Protein AF-A0A3M2W349-F1 (afdb_monomer)

Secondary structure (DSSP, 8-state):
-TT--EEEEEETTEEEEEEEPTT-SS--TTHHHHHHHHT-TT---S----HHHHTTTT-

Radius of gyration: 18.1 Å; Cα contacts (8 Å, |Δi|>4): 52; chains: 1; bounding box: 40×21×44 Å

Organism: Pseudomonas syringae pv. maculicola (NCBI:txid59511)

Mean predicted aligned error: 4.32 Å

Foldseek 3Di:
DVQADFDFDADPNATPFTHHDPPDPDGDPVRGCPSCVVVDPPDDPDDDDDPVCVVVVND

Sequence (59 aa):
MHWGAYRPQVEGGKLTALLPAEWDTHPSPIGDSVAQAITSPTRVMRPAVRRSFLEKNGG

Nearest PDB structures (foldseek):
  1dmr-assembly1_A  TM=9.461E-01  e=6.589E-03  Rhodobacter capsulatus
  1e61-assembly2_C  TM=9.407E-01  e=7.582E-03  Rhodobacter capsulatus
  1eu1-assembly1_A  TM=9.435E-01  e=2.500E-02  Cereibacter sphaeroides
  7l5i-assembly1_A  TM=8.736E-01  e=3.355E-01  Haemophilus influenzae

InterPro domains:
  IPR041460 Molybdopterin oxidoreductase, N-terminal [PF18364] (2-38)

pLDDT: mean 94.02, std 7.94, range [54.5, 97.88]

Solvent-accessible surface area (backbone atoms only — no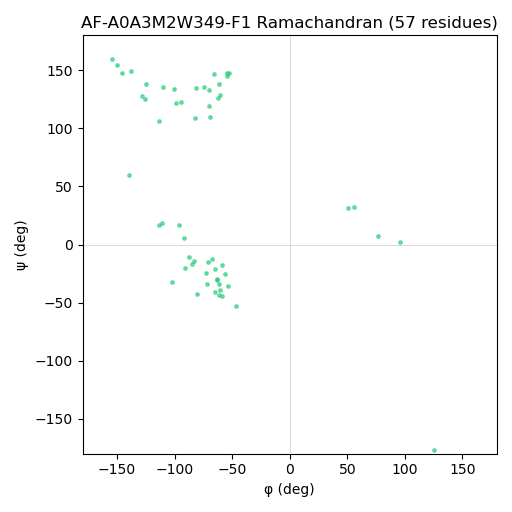t comparable to full-atom values): 3943 Å² total; per-residue (Å²): 112,98,64,58,64,61,46,77,38,70,57,98,91,37,63,71,41,46,42,66,35,93,86,56,89,78,68,48,76,67,45,71,49,50,39,56,55,74,73,32,94,82,52,84,86,67,90,83,75,62,65,77,43,66,76,44,76,73,108

Structure (mmCIF, N/CA/C/O backbone):
data_AF-A0A3M2W349-F1
#
_entry.id   AF-A0A3M2W349-F1
#
loop_
_atom_site.group_PDB
_atom_site.id
_atom_site.type_symbol
_atom_site.label_atom_id
_atom_site.label_alt_id
_atom_site.label_comp_id
_atom_site.label_asym_id
_atom_site.label_entity_id
_atom_site.label_seq_id
_atom_site.pdbx_PDB_ins_code
_atom_site.Cartn_x
_atom_site.Cartn_y
_atom_site.Cartn_z
_atom_site.occupancy
_atom_site.B_iso_or_equiv
_atom_site.auth_seq_id
_atom_site.auth_comp_id
_atom_site.auth_asym_id
_atom_site.auth_atom_id
_atom_site.pdbx_PDB_model_num
ATOM 1 N N . MET A 1 1 ? 0.787 10.342 -5.366 1.00 72.19 1 MET A N 1
ATOM 2 C CA . MET A 1 1 ? 1.182 9.090 -4.683 1.00 72.19 1 MET A CA 1
ATOM 3 C C . MET A 1 1 ? 2.433 9.394 -3.877 1.00 72.19 1 MET A C 1
ATOM 5 O O . MET A 1 1 ? 3.359 9.943 -4.453 1.00 72.19 1 MET A O 1
ATOM 9 N N . HIS A 1 2 ? 2.450 9.116 -2.569 1.00 94.06 2 HIS A N 1
ATOM 10 C CA . HIS A 1 2 ? 3.583 9.477 -1.696 1.00 94.06 2 HIS A CA 1
ATOM 11 C C . HIS A 1 2 ? 4.850 8.639 -1.951 1.00 94.06 2 HIS A C 1
ATOM 13 O O . HIS A 1 2 ? 5.926 9.035 -1.524 1.00 94.06 2 HIS A O 1
ATOM 19 N N . TRP A 1 3 ? 4.730 7.512 -2.660 1.00 95.31 3 TRP A N 1
ATOM 20 C CA . TRP A 1 3 ? 5.812 6.538 -2.862 1.00 95.31 3 TRP A CA 1
ATOM 21 C C . TRP A 1 3 ? 6.296 6.432 -4.313 1.00 95.31 3 TRP A C 1
ATOM 23 O O . TRP A 1 3 ? 6.938 5.453 -4.662 1.00 95.31 3 TRP A O 1
ATOM 33 N N . GLY A 1 4 ? 5.978 7.416 -5.160 1.00 95.56 4 GLY A N 1
ATOM 34 C CA . GLY A 1 4 ? 6.405 7.454 -6.565 1.00 95.56 4 GLY A CA 1
ATOM 35 C C . GLY A 1 4 ? 5.253 7.596 -7.559 1.00 95.56 4 GLY A C 1
ATOM 36 O O . GLY A 1 4 ? 4.085 7.742 -7.181 1.00 95.56 4 GLY A O 1
ATOM 37 N N . ALA A 1 5 ? 5.587 7.571 -8.848 1.00 96.81 5 ALA A N 1
ATOM 38 C CA . ALA A 1 5 ? 4.624 7.587 -9.943 1.00 96.81 5 ALA A CA 1
ATOM 39 C C . ALA A 1 5 ? 4.430 6.170 -10.494 1.00 96.81 5 ALA A C 1
ATOM 41 O O . ALA A 1 5 ? 5.398 5.456 -10.739 1.00 96.81 5 ALA A O 1
ATOM 42 N N . TYR A 1 6 ? 3.174 5.776 -10.708 1.00 96.81 6 TYR A N 1
ATOM 43 C CA . TYR A 1 6 ? 2.822 4.424 -11.136 1.00 96.81 6 TYR A CA 1
ATOM 44 C C . TYR A 1 6 ? 1.730 4.453 -12.205 1.00 96.81 6 TYR A C 1
ATOM 46 O O . TYR A 1 6 ? 0.863 5.331 -12.196 1.00 96.81 6 TYR A O 1
ATOM 54 N N . ARG A 1 7 ? 1.745 3.464 -13.097 1.00 96.56 7 ARG A N 1
ATOM 55 C CA . ARG A 1 7 ? 0.660 3.152 -14.026 1.00 96.56 7 ARG A CA 1
ATOM 56 C C . ARG A 1 7 ? -0.230 2.064 -13.411 1.00 96.56 7 ARG A C 1
ATOM 58 O O . AR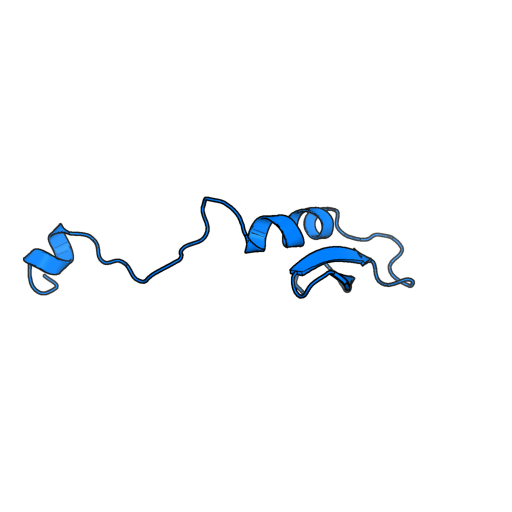G A 1 7 ? 0.277 0.993 -13.074 1.00 96.56 7 ARG A O 1
ATOM 65 N N . PRO A 1 8 ? -1.538 2.307 -13.238 1.00 96.12 8 PRO A N 1
ATOM 66 C CA . PRO A 1 8 ? -2.436 1.300 -12.692 1.00 96.12 8 PRO A CA 1
ATOM 67 C C . PRO A 1 8 ? -2.737 0.211 -13.726 1.00 96.12 8 PRO A C 1
ATOM 69 O O . PRO A 1 8 ? -3.063 0.515 -14.872 1.00 96.12 8 PRO A O 1
ATOM 72 N N . GLN A 1 9 ? -2.697 -1.049 -13.297 1.00 97.56 9 GLN A N 1
ATOM 73 C CA . GLN A 1 9 ? -3.256 -2.175 -14.041 1.00 97.56 9 GLN A CA 1
ATOM 74 C C . GLN A 1 9 ? -4.633 -2.511 -13.465 1.00 97.56 9 GLN A C 1
ATOM 76 O O . GLN A 1 9 ? -4.768 -2.766 -12.266 1.00 97.56 9 GLN A O 1
ATOM 81 N N . VAL A 1 10 ? -5.663 -2.459 -14.313 1.00 97.62 10 VAL A N 1
ATOM 82 C CA . VAL A 1 10 ? -7.062 -2.642 -13.910 1.00 97.62 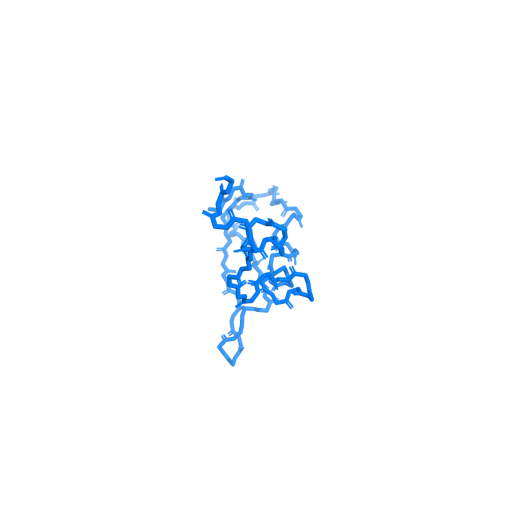10 VAL A CA 1
ATOM 83 C C . VAL A 1 10 ? -7.702 -3.736 -14.749 1.00 97.62 10 VAL A C 1
ATOM 85 O O . VAL A 1 10 ? -7.739 -3.649 -15.973 1.00 97.62 10 VAL A O 1
ATOM 88 N N . GLU A 1 11 ? -8.266 -4.733 -14.078 1.00 97.69 11 GLU A N 1
ATOM 89 C CA . GLU A 1 11 ? -8.935 -5.876 -14.696 1.00 97.69 11 GLU A CA 1
ATOM 90 C C . GLU A 1 11 ? -10.319 -6.042 -14.073 1.00 97.69 11 GLU A C 1
ATOM 92 O O . GLU A 1 11 ? -10.470 -6.055 -12.850 1.00 97.69 11 GLU A O 1
ATOM 97 N N . GLY A 1 12 ? -11.364 -6.109 -14.903 1.00 96.56 12 GLY A N 1
ATOM 98 C CA . GLY A 1 12 ? -12.742 -6.248 -14.414 1.00 96.56 12 GLY A CA 1
ATOM 99 C C . GLY A 1 12 ? -13.162 -5.152 -13.420 1.00 96.56 12 GLY A C 1
ATOM 100 O O . GLY A 1 12 ? -13.909 -5.424 -12.483 1.00 96.56 12 GLY 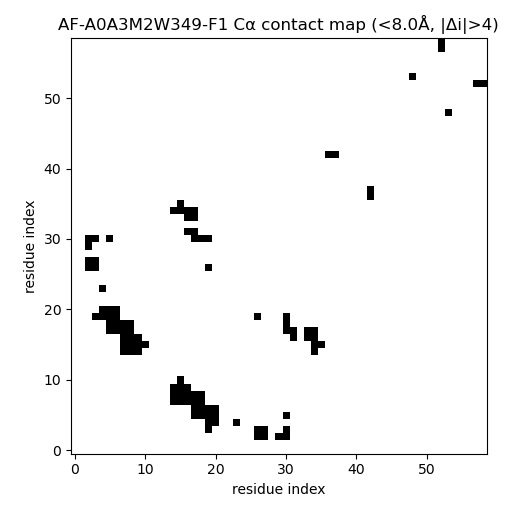A O 1
ATOM 101 N N . GLY A 1 13 ? -12.633 -3.933 -13.574 1.00 96.50 13 GLY A N 1
ATOM 102 C CA . GLY A 1 13 ? -12.893 -2.806 -12.671 1.00 96.50 13 GLY A CA 1
ATOM 103 C C . GLY A 1 13 ? -12.147 -2.858 -11.331 1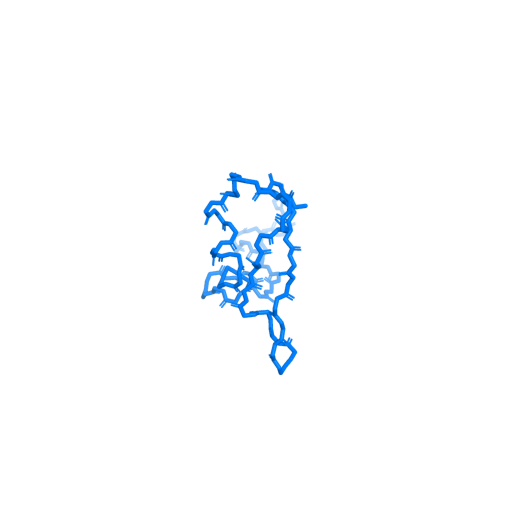.00 96.50 13 GLY A C 1
ATOM 104 O O . GLY A 1 13 ? -12.408 -2.023 -10.467 1.00 96.50 13 GLY A O 1
ATOM 105 N N . LYS A 1 14 ? -11.222 -3.806 -11.137 1.00 96.44 14 LYS A N 1
ATOM 106 C CA . LYS A 1 14 ? -10.392 -3.922 -9.931 1.00 96.44 14 LYS A CA 1
ATOM 107 C C . LYS A 1 14 ? -8.943 -3.578 -10.240 1.00 96.44 14 LYS A C 1
ATOM 109 O O . LYS A 1 14 ? -8.397 -4.041 -11.236 1.00 96.44 14 LYS A O 1
ATOM 114 N N . LEU A 1 15 ? -8.319 -2.791 -9.367 1.00 96.81 15 LEU A N 1
ATOM 115 C CA . LEU A 1 15 ? -6.880 -2.548 -9.421 1.00 96.81 15 LEU A CA 1
ATOM 116 C C . LEU A 1 15 ? -6.143 -3.834 -9.024 1.00 96.81 15 LEU A C 1
ATOM 118 O O . LEU A 1 15 ? -6.325 -4.310 -7.904 1.00 96.81 15 LEU A O 1
ATOM 122 N N . THR A 1 16 ? -5.330 -4.382 -9.924 1.00 96.94 16 THR A N 1
ATOM 123 C CA . THR A 1 16 ? -4.566 -5.618 -9.691 1.00 96.94 16 THR A CA 1
ATOM 124 C C . THR A 1 16 ? -3.096 -5.344 -9.389 1.00 96.94 16 THR A C 1
ATOM 126 O O . THR A 1 16 ? -2.506 -6.061 -8.586 1.00 96.94 16 THR A O 1
ATOM 129 N N . ALA A 1 17 ? -2.521 -4.281 -9.960 1.00 96.62 17 ALA A N 1
ATOM 130 C CA . ALA A 1 17 ? -1.140 -3.874 -9.713 1.00 96.62 17 ALA A CA 1
ATOM 131 C C . ALA A 1 17 ? -0.920 -2.369 -9.945 1.00 96.62 17 ALA A C 1
ATOM 133 O O . ALA A 1 17 ? -1.681 -1.706 -10.656 1.00 96.62 17 ALA A O 1
ATOM 134 N N . LEU A 1 18 ? 0.159 -1.842 -9.362 1.00 96.88 18 LEU A N 1
ATOM 135 C CA . LEU A 1 18 ? 0.730 -0.540 -9.696 1.00 96.88 18 LEU A CA 1
ATOM 136 C C . LEU A 1 18 ? 2.109 -0.762 -10.316 1.00 96.88 18 LEU A C 1
ATOM 138 O O . LEU A 1 18 ? 3.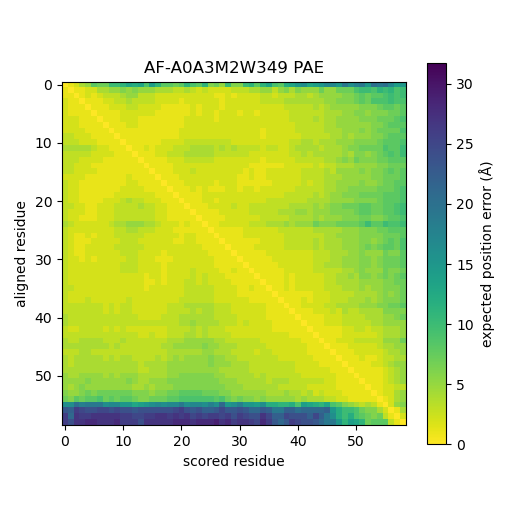059 -1.084 -9.612 1.00 96.88 18 LEU A O 1
ATOM 142 N N . LEU A 1 19 ? 2.221 -0.581 -11.628 1.00 96.81 19 LEU A N 1
ATOM 143 C CA . LEU A 1 19 ? 3.495 -0.703 -12.331 1.00 96.81 19 LEU A CA 1
ATOM 144 C C . LEU A 1 19 ? 4.284 0.602 -12.178 1.00 96.81 19 LEU A C 1
ATOM 146 O O . LEU A 1 19 ? 3.688 1.668 -12.354 1.00 96.81 19 LEU A O 1
ATOM 150 N N . PRO A 1 20 ? 5.590 0.570 -11.872 1.00 96.69 20 PRO A N 1
ATOM 151 C CA . PRO A 1 20 ? 6.414 1.772 -11.861 1.00 96.69 20 PRO A CA 1
ATOM 152 C C . PRO A 1 20 ? 6.308 2.558 -13.169 1.00 96.69 20 PRO A C 1
ATOM 154 O O . PRO A 1 20 ? 6.134 1.984 -14.247 1.00 96.69 20 PRO A O 1
ATOM 157 N N . ALA A 1 21 ? 6.416 3.883 -13.095 1.00 96.00 21 ALA A N 1
ATOM 158 C CA . ALA A 1 21 ? 6.604 4.673 -14.301 1.00 96.00 21 ALA A CA 1
ATOM 159 C C . ALA A 1 21 ? 7.920 4.269 -14.991 1.00 96.00 21 ALA A C 1
ATOM 161 O O . ALA A 1 21 ? 8.934 4.099 -14.329 1.00 96.00 21 AL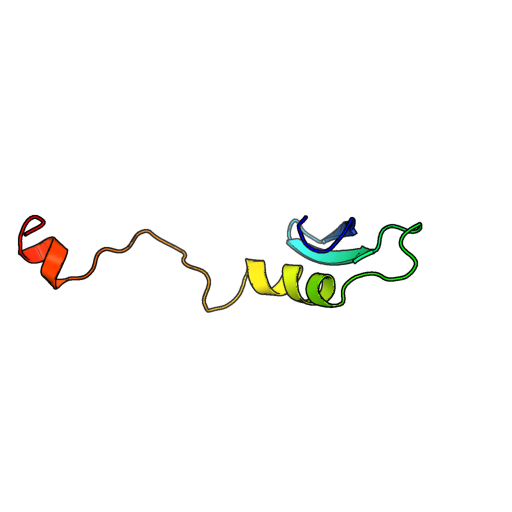A A O 1
ATOM 162 N N . GLU A 1 22 ? 7.919 4.152 -16.321 1.00 96.25 22 GLU A N 1
ATOM 163 C CA . GLU A 1 22 ? 9.068 3.652 -17.107 1.00 96.25 22 GLU A CA 1
ATOM 164 C C . GLU A 1 22 ? 10.375 4.438 -16.887 1.00 96.25 22 GLU A C 1
ATOM 166 O O . GLU A 1 22 ? 11.461 3.906 -17.093 1.00 96.25 22 GLU A O 1
ATOM 171 N N . TRP A 1 23 ? 10.274 5.705 -16.482 1.00 96.81 23 TRP A N 1
ATOM 172 C CA . TRP A 1 23 ? 11.416 6.578 -16.209 1.00 96.81 23 TRP A CA 1
ATOM 173 C C . TRP A 1 23 ? 11.941 6.477 -14.770 1.00 96.81 23 TRP A C 1
ATOM 175 O O . TRP A 1 23 ? 12.997 7.037 -14.471 1.00 96.81 23 TRP A O 1
ATOM 185 N N . ASP A 1 24 ? 11.219 5.807 -13.871 1.00 97.00 24 ASP A N 1
ATOM 186 C CA . ASP A 1 24 ? 11.646 5.627 -12.489 1.00 97.00 24 ASP A CA 1
ATOM 187 C C . ASP A 1 24 ? 12.631 4.455 -12.399 1.00 97.00 24 ASP A C 1
ATOM 189 O O . ASP A 1 24 ? 12.270 3.290 -12.564 1.00 97.00 24 ASP A O 1
ATOM 193 N N . THR A 1 25 ? 13.900 4.776 -12.155 1.00 97.06 25 THR A N 1
ATOM 194 C CA . THR A 1 25 ? 14.983 3.786 -12.060 1.00 97.06 25 THR A CA 1
ATOM 195 C C . THR A 1 25 ? 15.087 3.139 -10.679 1.00 97.06 25 THR A C 1
ATOM 197 O O . THR A 1 25 ? 15.775 2.130 -10.543 1.00 97.06 25 THR A O 1
ATOM 200 N N . HIS A 1 26 ? 14.427 3.700 -9.659 1.00 97.06 26 HIS A N 1
ATOM 201 C CA . HIS A 1 26 ? 14.497 3.234 -8.271 1.00 97.06 26 HIS A CA 1
ATOM 202 C C . HIS A 1 26 ? 13.112 3.279 -7.601 1.00 97.06 26 HIS A C 1
ATOM 204 O O . HIS A 1 26 ? 12.931 3.971 -6.592 1.00 97.06 26 HIS A O 1
ATOM 210 N N . PRO A 1 27 ? 12.121 2.543 -8.135 1.00 97.00 27 PRO A N 1
ATOM 211 C CA . PRO A 1 27 ? 10.761 2.603 -7.626 1.00 97.00 27 PRO A CA 1
ATOM 212 C C . PRO A 1 27 ? 10.658 2.054 -6.203 1.00 97.00 27 PRO A C 1
ATOM 214 O O . PRO A 1 27 ? 11.340 1.101 -5.819 1.00 97.00 27 PRO A O 1
ATOM 217 N N . SER A 1 28 ? 9.755 2.632 -5.409 1.00 97.31 28 SER A N 1
ATOM 218 C CA . SER A 1 28 ? 9.513 2.150 -4.051 1.00 97.31 28 SER A CA 1
ATOM 219 C C . SER A 1 28 ? 8.804 0.787 -4.068 1.00 97.31 28 SER A C 1
ATOM 221 O O . SER A 1 28 ? 7.761 0.664 -4.721 1.00 97.31 28 SER A O 1
ATOM 223 N N . PRO A 1 29 ? 9.259 -0.202 -3.272 1.00 95.81 29 PRO A N 1
ATOM 224 C CA . PRO A 1 29 ? 8.579 -1.495 -3.142 1.00 95.81 29 PRO A CA 1
ATOM 225 C C . PRO A 1 29 ? 7.215 -1.388 -2.439 1.00 95.81 29 PRO A C 1
ATOM 227 O O . PRO A 1 29 ? 6.417 -2.319 -2.462 1.00 95.81 29 PRO A O 1
ATOM 230 N N . ILE A 1 30 ? 6.900 -0.244 -1.815 1.00 96.44 30 ILE A N 1
ATOM 231 C CA . ILE A 1 30 ? 5.596 -0.029 -1.169 1.00 96.44 30 ILE A CA 1
ATOM 232 C C . ILE A 1 30 ? 4.454 -0.079 -2.198 1.00 96.44 30 ILE A C 1
ATOM 234 O O . ILE A 1 30 ? 3.354 -0.526 -1.855 1.00 96.44 30 ILE A O 1
ATOM 238 N N . GLY A 1 31 ? 4.712 0.319 -3.452 1.00 95.25 31 GLY A N 1
ATOM 239 C CA . GLY A 1 31 ? 3.736 0.291 -4.547 1.00 95.25 31 GLY A CA 1
ATOM 240 C C . GLY A 1 31 ? 3.078 -1.079 -4.754 1.00 95.25 31 GLY A C 1
ATOM 241 O O . GLY A 1 31 ? 1.868 -1.137 -4.984 1.00 95.25 31 GLY A O 1
ATOM 242 N N . ASP A 1 32 ? 3.830 -2.164 -4.553 1.00 95.50 32 ASP A N 1
ATOM 243 C CA . ASP A 1 32 ? 3.375 -3.548 -4.751 1.00 95.50 32 ASP A CA 1
ATOM 244 C C . ASP A 1 32 ? 2.226 -3.932 -3.805 1.00 95.50 32 ASP A C 1
ATOM 246 O O . ASP A 1 32 ? 1.349 -4.730 -4.139 1.00 95.50 32 ASP A O 1
ATOM 250 N N . SER A 1 33 ? 2.191 -3.325 -2.616 1.00 95.62 33 SER A N 1
ATOM 251 C CA . SER A 1 33 ? 1.184 -3.615 -1.588 1.00 95.62 33 SER A CA 1
ATOM 252 C C . SER A 1 33 ? -0.126 -2.838 -1.763 1.00 95.62 33 SER A C 1
ATOM 254 O O . SER A 1 33 ? -1.153 -3.210 -1.188 1.00 95.62 33 SER A O 1
ATOM 256 N N . VAL A 1 34 ? -0.126 -1.762 -2.560 1.00 95.25 34 VAL A N 1
ATOM 257 C CA . VAL A 1 34 ? -1.241 -0.799 -2.604 1.00 95.25 34 VAL A CA 1
ATOM 258 C C . VAL A 1 34 ? -2.526 -1.438 -3.127 1.00 95.25 34 VAL A C 1
ATOM 260 O O . VAL A 1 34 ? -3.593 -1.195 -2.564 1.00 95.25 34 VAL A O 1
ATOM 263 N N . ALA A 1 35 ? -2.442 -2.282 -4.161 1.00 94.94 35 ALA A N 1
ATOM 264 C CA . ALA A 1 35 ? -3.615 -2.949 -4.728 1.00 94.94 35 ALA A CA 1
ATOM 265 C C . ALA A 1 35 ? -4.344 -3.808 -3.677 1.00 94.94 35 ALA A C 1
ATOM 267 O O . ALA A 1 35 ? -5.561 -3.704 -3.521 1.00 94.94 35 ALA A O 1
ATOM 268 N N . GLN A 1 36 ? -3.594 -4.580 -2.884 1.00 94.81 36 GLN A N 1
ATOM 269 C CA . GLN A 1 36 ? -4.150 -5.425 -1.822 1.00 94.81 36 GLN A CA 1
ATOM 270 C C . GLN A 1 36 ? -4.655 -4.605 -0.629 1.00 94.81 36 GLN A C 1
ATOM 272 O O . GLN A 1 36 ? -5.666 -4.955 -0.019 1.00 94.81 36 GLN A O 1
ATOM 277 N N . ALA A 1 37 ? -3.997 -3.487 -0.310 1.00 95.12 37 ALA A N 1
ATOM 278 C CA . ALA A 1 37 ? -4.390 -2.618 0.795 1.00 95.12 37 ALA A CA 1
ATOM 279 C C . ALA A 1 37 ? -5.800 -2.025 0.612 1.00 95.12 37 ALA A C 1
ATOM 281 O O . ALA A 1 37 ? -6.535 -1.869 1.590 1.00 95.12 37 ALA A O 1
ATOM 282 N N . ILE A 1 38 ? -6.216 -1.743 -0.631 1.00 95.12 38 ILE A N 1
ATOM 283 C CA . ILE A 1 38 ? -7.545 -1.184 -0.938 1.00 95.12 38 ILE A CA 1
ATOM 284 C C . ILE A 1 38 ? -8.670 -2.119 -0.471 1.00 95.12 38 ILE A C 1
ATOM 286 O O . ILE A 1 38 ? -9.680 -1.636 0.053 1.00 95.12 38 ILE A O 1
ATOM 290 N N . THR A 1 39 ? -8.484 -3.433 -0.624 1.00 94.00 39 THR A N 1
ATOM 291 C CA . THR A 1 39 ? -9.462 -4.480 -0.285 1.00 94.00 39 THR A CA 1
ATOM 292 C C . THR A 1 39 ? -9.044 -5.331 0.919 1.00 94.00 39 THR A C 1
ATOM 294 O O . THR A 1 39 ? -9.555 -6.435 1.091 1.00 94.00 39 THR A O 1
ATOM 297 N N . SER A 1 40 ? -8.112 -4.843 1.743 1.00 96.38 40 SER A N 1
ATOM 298 C CA . SER A 1 40 ? -7.645 -5.539 2.948 1.00 96.38 40 SER A CA 1
ATOM 299 C C . SER A 1 40 ? -8.815 -5.904 3.879 1.00 96.38 40 SER A C 1
ATOM 301 O O . SER A 1 40 ? -9.736 -5.093 4.031 1.00 96.38 40 SER A O 1
ATOM 303 N N . PRO A 1 41 ? -8.771 -7.049 4.592 1.00 97.12 41 PRO A N 1
ATOM 304 C CA . PRO A 1 41 ? -9.780 -7.398 5.599 1.00 97.12 41 PRO A CA 1
ATOM 305 C C . PRO A 1 41 ? -9.898 -6.367 6.737 1.00 97.12 41 PRO A C 1
ATOM 307 O O . PRO A 1 41 ? -10.907 -6.336 7.437 1.00 97.12 41 PRO A O 1
ATOM 310 N N . THR A 1 42 ? -8.895 -5.503 6.922 1.00 97.25 42 THR A N 1
ATOM 311 C CA . THR A 1 42 ? -8.900 -4.419 7.919 1.00 97.25 42 THR A CA 1
ATOM 312 C C . THR A 1 42 ? -9.438 -3.088 7.387 1.00 97.25 42 THR A C 1
ATOM 314 O O . THR A 1 42 ? -9.409 -2.081 8.098 1.00 97.25 42 THR A O 1
ATOM 317 N N . ARG A 1 43 ? -9.945 -3.041 6.148 1.00 97.38 43 ARG A N 1
ATOM 318 C CA . ARG A 1 43 ? -10.539 -1.831 5.577 1.00 97.38 43 ARG A CA 1
ATOM 319 C C . ARG A 1 43 ? -11.769 -1.409 6.385 1.00 97.38 43 ARG A C 1
ATOM 321 O O . ARG A 1 43 ? -12.719 -2.169 6.551 1.00 97.38 43 ARG A O 1
ATOM 328 N N . VAL A 1 44 ? -11.785 -0.159 6.846 1.00 96.62 44 VAL A N 1
ATOM 329 C CA . VAL A 1 44 ? -12.966 0.422 7.500 1.00 96.62 44 VAL A CA 1
ATOM 330 C C . VAL A 1 44 ? -14.068 0.613 6.456 1.00 96.62 44 VAL A C 1
ATOM 332 O O . VAL A 1 44 ? -13.958 1.468 5.578 1.00 96.62 44 VAL A O 1
ATOM 335 N N . MET A 1 45 ? -15.121 -0.201 6.553 1.00 97.19 45 MET A N 1
ATOM 336 C CA . MET A 1 45 ? -16.216 -0.238 5.572 1.00 97.19 45 MET A CA 1
ATOM 337 C C . MET A 1 45 ? -17.371 0.709 5.898 1.00 97.19 45 MET A C 1
ATOM 339 O O . MET A 1 45 ? -18.177 1.025 5.028 1.00 97.19 45 MET A O 1
ATOM 343 N N . ARG A 1 46 ? -17.492 1.129 7.159 1.00 97.88 46 ARG A N 1
ATOM 344 C CA . ARG A 1 46 ? -18.609 1.945 7.638 1.00 97.88 46 ARG A CA 1
ATOM 345 C C . ARG A 1 46 ? -18.176 2.858 8.781 1.00 97.88 46 ARG A C 1
ATOM 347 O O . ARG A 1 46 ? -17.254 2.496 9.515 1.00 97.88 46 ARG A O 1
ATOM 354 N N . PRO A 1 47 ? -18.865 3.991 8.980 1.00 97.75 47 PRO A N 1
ATOM 355 C CA . PRO A 1 47 ? -18.715 4.784 10.190 1.00 97.75 47 PRO A CA 1
ATOM 356 C C . PRO A 1 47 ? -18.949 3.934 11.446 1.00 97.75 47 PRO A C 1
ATOM 358 O O . PRO A 1 47 ? -19.760 3.000 11.455 1.00 97.75 47 PRO A O 1
ATOM 361 N N . ALA A 1 48 ? -18.239 4.269 12.517 1.00 96.38 48 ALA A N 1
ATOM 362 C CA . ALA A 1 48 ? -18.392 3.638 13.818 1.00 96.38 48 ALA A CA 1
ATOM 363 C C . ALA A 1 48 ? -18.168 4.670 14.925 1.00 96.38 48 ALA A C 1
ATOM 365 O O . ALA A 1 48 ? -17.355 5.580 14.785 1.00 96.38 48 ALA A O 1
ATOM 366 N N . VAL A 1 49 ? -18.879 4.496 16.036 1.00 95.25 49 VAL A N 1
ATOM 367 C CA . VAL A 1 49 ? -18.734 5.305 17.249 1.00 95.25 49 VAL A CA 1
ATOM 368 C C . VAL A 1 49 ? -18.452 4.356 18.404 1.00 95.25 49 VAL A C 1
ATOM 370 O O . VAL A 1 49 ? -19.061 3.288 18.506 1.00 95.25 49 VAL A O 1
ATOM 373 N N . ARG A 1 50 ? -17.522 4.726 19.288 1.00 96.25 50 ARG A N 1
ATOM 374 C CA . ARG A 1 50 ? -17.264 3.955 20.507 1.00 96.25 50 ARG A CA 1
ATOM 375 C C . ARG A 1 50 ? -18.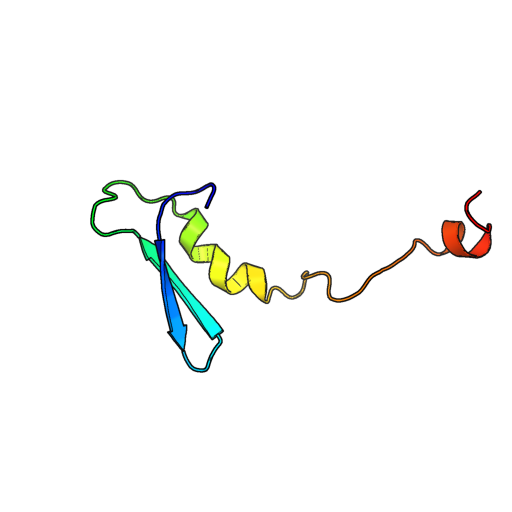540 3.911 21.354 1.00 96.25 50 ARG A C 1
ATOM 377 O O . ARG A 1 50 ? -19.082 4.960 21.692 1.00 96.25 50 ARG A O 1
ATOM 384 N N . ARG A 1 51 ? -18.963 2.708 21.761 1.00 94.69 51 ARG A N 1
ATOM 385 C CA . ARG A 1 51 ? -20.216 2.469 22.505 1.00 94.69 51 ARG A CA 1
ATOM 386 C C . ARG A 1 51 ? -20.430 3.439 23.672 1.00 94.69 51 ARG A C 1
ATOM 388 O O . ARG A 1 51 ? -21.436 4.130 23.705 1.00 94.69 51 ARG A O 1
ATOM 395 N N . SER A 1 52 ? -19.450 3.567 24.565 1.00 95.44 52 SER A N 1
ATOM 396 C CA . SER A 1 52 ? -19.582 4.423 25.752 1.00 95.44 52 SER A CA 1
ATOM 397 C C . SER A 1 52 ? -19.716 5.917 25.441 1.00 95.44 52 SER A C 1
ATOM 399 O O . SER A 1 52 ? -20.131 6.668 26.310 1.00 95.44 52 SER A O 1
ATOM 401 N N . PHE A 1 53 ? -19.286 6.370 24.259 1.00 94.19 53 PHE A N 1
ATOM 402 C CA . PHE A 1 53 ? -19.479 7.755 23.820 1.00 94.19 53 PHE A CA 1
ATOM 403 C C . PHE A 1 53 ? -20.897 7.948 23.276 1.00 94.19 53 PHE A C 1
ATOM 405 O O . PHE A 1 53 ? -21.560 8.919 23.627 1.00 94.19 53 PHE A O 1
ATOM 412 N N . LEU A 1 54 ? -21.377 6.984 22.480 1.00 94.69 54 LEU A N 1
ATOM 413 C CA . LEU A 1 54 ? -22.735 6.984 21.936 1.00 94.69 54 LEU A CA 1
ATOM 414 C C . LEU A 1 54 ? -23.794 6.943 23.049 1.00 94.69 54 LEU A C 1
ATOM 416 O O . LEU A 1 54 ? -24.765 7.684 22.998 1.00 94.69 54 LEU A O 1
ATOM 420 N N . GLU A 1 55 ? -23.583 6.111 24.068 1.00 94.38 55 GLU A N 1
ATOM 421 C CA . GLU A 1 55 ? -24.517 5.944 25.191 1.00 94.38 55 GLU A CA 1
ATOM 422 C C . GLU A 1 55 ? -24.528 7.138 26.155 1.00 94.38 55 GLU A C 1
ATOM 424 O O . GLU A 1 55 ? -25.519 7.359 26.844 1.00 94.38 55 GLU A O 1
ATOM 429 N N . LYS A 1 56 ? -23.440 7.917 26.211 1.00 87.56 56 LYS A N 1
ATOM 430 C CA . LYS A 1 56 ? -23.310 9.089 27.092 1.00 87.56 56 LYS A CA 1
ATOM 431 C C . LYS A 1 56 ? -23.655 10.410 26.397 1.00 87.56 56 LYS A C 1
ATOM 433 O O . LYS A 1 56 ? -23.260 11.456 26.889 1.00 87.56 56 LYS A O 1
ATOM 438 N N . ASN A 1 57 ? -24.342 10.377 25.249 1.00 72.69 57 ASN A N 1
ATOM 439 C CA . ASN A 1 57 ? -24.681 11.566 24.449 1.00 72.69 57 ASN A CA 1
ATOM 440 C C . ASN A 1 57 ? -23.484 12.495 24.146 1.00 72.69 57 ASN A C 1
ATOM 442 O O . ASN A 1 57 ? -23.658 13.699 23.991 1.00 72.69 57 ASN A O 1
ATOM 446 N N . GLY A 1 58 ? -22.274 11.940 24.020 1.00 64.56 58 GLY A N 1
ATOM 447 C CA . GLY A 1 58 ? -21.070 12.711 23.701 1.00 64.56 58 GLY A CA 1
ATOM 448 C C . GLY A 1 58 ? -20.206 13.159 24.886 1.00 64.56 58 GLY A C 1
ATOM 449 O O . GLY A 1 58 ? -19.155 13.755 24.646 1.00 64.56 58 GLY A O 1
ATOM 450 N N . GLY A 1 59 ? -20.570 12.797 26.122 1.00 54.50 59 GLY A N 1
ATOM 451 C CA . GLY A 1 59 ? -19.870 13.214 27.344 1.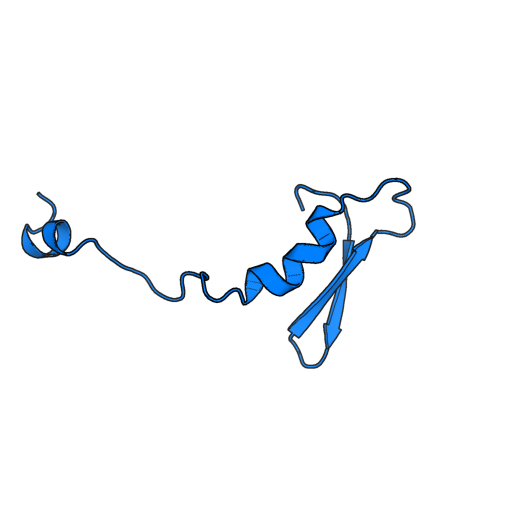00 54.50 59 GLY A CA 1
ATOM 452 C C . GLY A 1 59 ? -20.731 14.099 28.226 1.00 54.50 59 GLY A C 1
ATOM 453 O O . GLY A 1 59 ? -21.443 14.961 27.672 1.00 54.50 59 GLY A O 1
#